Protein AF-A0A6B1GB67-F1 (afdb_monomer)

pLDDT: mean 78.75, std 22.93, range [26.72, 98.25]

Radius of gyration: 23.83 Å; Cα contacts (8 Å, |Δi|>4): 105; chains: 1; bounding box: 52×34×52 Å

Secondary structure (DSSP, 8-state):
-BS-HHHHHHT--SEEEE--S-TT-TT--TT-HHHHHHHHHHHHHHHHH--STTEEEE----SSSSSHHHHHHHS----PPP---------------------SS-----SPP--SS---SSHHHHHHHHHHHHTT--TTTTT---

Structure (mmCIF, N/CA/C/O backbone):
data_AF-A0A6B1GB67-F1
#
_entry.id   AF-A0A6B1GB67-F1
#
loop_
_atom_site.group_PDB
_atom_site.id
_atom_site.type_symbol
_atom_site.label_atom_id
_atom_site.label_alt_id
_atom_site.label_comp_id
_atom_site.label_asym_id
_atom_site.label_entity_id
_atom_site.label_seq_id
_atom_site.pdbx_PDB_ins_code
_atom_site.Cartn_x
_atom_site.Cartn_y
_atom_site.Cartn_z
_atom_site.occupancy
_atom_site.B_iso_or_equiv
_atom_site.auth_seq_id
_atom_site.auth_comp_id
_atom_site.auth_asym_id
_atom_site.auth_atom_id
_atom_site.pdbx_PDB_model_num
ATOM 1 N N . MET A 1 1 ? -3.414 0.126 -1.125 1.00 93.00 1 MET A N 1
ATOM 2 C CA . MET A 1 1 ? -2.376 -0.513 -1.964 1.00 93.00 1 MET A CA 1
ATOM 3 C C . MET A 1 1 ? -1.376 -1.175 -1.031 1.00 93.00 1 MET A C 1
ATOM 5 O O . MET A 1 1 ? -1.174 -0.633 0.047 1.00 93.00 1 MET A O 1
ATOM 9 N N . SER A 1 2 ? -0.828 -2.339 -1.374 1.00 95.44 2 SER A N 1
ATOM 10 C CA . SER A 1 2 ? 0.056 -3.098 -0.480 1.00 95.44 2 SER A CA 1
ATOM 11 C C . SER A 1 2 ? 1.129 -3.880 -1.237 1.00 95.44 2 SER A C 1
ATOM 13 O O . SER A 1 2 ? 0.890 -4.318 -2.361 1.00 95.44 2 SER A O 1
ATOM 15 N N . SER A 1 3 ? 2.267 -4.097 -0.577 1.00 95.69 3 SER A N 1
ATOM 16 C CA . SER A 1 3 ? 3.364 -4.976 -1.009 1.00 95.69 3 SER A CA 1
ATOM 17 C C . SER A 1 3 ? 3.368 -6.338 -0.298 1.00 95.69 3 SER A C 1
ATOM 19 O O . SER A 1 3 ? 4.167 -7.207 -0.628 1.00 95.69 3 SER A O 1
ATOM 21 N N . ALA A 1 4 ? 2.462 -6.560 0.661 1.00 95.00 4 ALA A N 1
ATOM 22 C CA . ALA A 1 4 ? 2.342 -7.812 1.414 1.00 95.00 4 ALA A CA 1
ATOM 23 C C . ALA A 1 4 ? 1.061 -8.555 1.011 1.00 95.00 4 ALA A C 1
ATOM 25 O O . ALA A 1 4 ? 0.001 -8.368 1.615 1.00 95.00 4 ALA A O 1
ATOM 26 N N . ARG A 1 5 ? 1.119 -9.343 -0.068 1.00 95.25 5 ARG A N 1
ATOM 27 C CA . ARG A 1 5 ? -0.073 -9.911 -0.723 1.00 95.25 5 ARG A CA 1
ATOM 28 C C . ARG A 1 5 ? -0.918 -10.787 0.199 1.00 95.25 5 ARG A C 1
ATOM 30 O O . ARG A 1 5 ? -2.131 -10.612 0.272 1.00 95.25 5 ARG A O 1
ATOM 37 N N . ASP A 1 6 ? -0.287 -11.765 0.824 1.00 95.75 6 ASP A N 1
ATOM 38 C CA . ASP A 1 6 ? -0.899 -12.773 1.685 1.00 95.75 6 ASP A CA 1
ATOM 39 C C . ASP A 1 6 ? -1.465 -12.154 2.965 1.00 95.75 6 ASP A C 1
ATOM 41 O O . ASP A 1 6 ? -2.644 -12.351 3.252 1.00 95.75 6 ASP A O 1
ATOM 45 N N . ILE A 1 7 ? -0.687 -11.307 3.644 1.00 96.25 7 ILE A N 1
ATOM 46 C CA . ILE A 1 7 ? -1.124 -10.548 4.825 1.00 96.25 7 ILE A CA 1
ATOM 47 C C . ILE A 1 7 ? -2.336 -9.677 4.477 1.00 96.25 7 ILE A C 1
ATOM 49 O O . ILE A 1 7 ? -3.350 -9.688 5.172 1.00 96.25 7 ILE A O 1
ATOM 53 N N . THR A 1 8 ? -2.272 -8.960 3.352 1.00 96.81 8 THR A N 1
ATOM 54 C CA . THR A 1 8 ? -3.371 -8.081 2.923 1.00 96.81 8 THR A CA 1
ATOM 55 C C . THR A 1 8 ? -4.616 -8.878 2.562 1.00 96.81 8 THR A C 1
ATOM 57 O O . THR A 1 8 ? -5.718 -8.432 2.850 1.00 96.81 8 THR A O 1
ATOM 60 N N . ARG A 1 9 ? -4.475 -10.061 1.952 1.00 96.25 9 ARG A N 1
ATOM 61 C CA . ARG A 1 9 ? -5.620 -10.945 1.689 1.00 96.25 9 ARG A CA 1
ATOM 62 C C . ARG A 1 9 ? -6.226 -11.493 2.976 1.00 96.25 9 ARG A C 1
ATOM 64 O O . ARG A 1 9 ? -7.447 -11.548 3.066 1.00 96.25 9 ARG A O 1
ATOM 71 N N . ALA A 1 10 ? -5.398 -11.864 3.950 1.00 97.56 10 ALA A N 1
ATOM 72 C CA . ALA A 1 10 ? -5.853 -12.374 5.240 1.00 97.56 10 ALA A CA 1
ATOM 73 C C . ALA A 1 10 ? -6.653 -11.326 6.030 1.00 97.56 10 ALA A C 1
ATOM 75 O O . ALA A 1 10 ? -7.648 -11.669 6.657 1.00 97.56 10 ALA A O 1
ATOM 76 N N . ALA A 1 11 ? -6.281 -10.046 5.928 1.00 97.19 11 ALA A N 1
ATOM 77 C CA . ALA A 1 11 ? -7.037 -8.936 6.515 1.00 97.19 11 ALA A CA 1
ATOM 78 C C . ALA A 1 11 ? -8.398 -8.668 5.832 1.00 97.19 11 ALA A C 1
ATOM 80 O O . ALA A 1 11 ? -9.174 -7.854 6.323 1.00 97.19 11 ALA A O 1
ATOM 81 N N . TRP A 1 12 ? -8.676 -9.322 4.696 1.00 96.12 12 TRP A N 1
ATOM 82 C CA . TRP A 1 12 ? -9.932 -9.252 3.940 1.00 96.12 12 TRP A CA 1
ATOM 83 C C . TRP A 1 12 ? -10.474 -7.822 3.698 1.00 96.12 12 TRP A C 1
ATOM 85 O O . TRP A 1 12 ? -11.633 -7.525 3.992 1.00 96.12 12 TRP A O 1
ATOM 95 N N . PRO A 1 13 ? -9.664 -6.894 3.151 1.00 96.50 13 PRO A N 1
ATOM 96 C CA . PRO A 1 13 ? -10.121 -5.540 2.876 1.00 96.50 13 PRO A CA 1
ATOM 97 C C . PRO A 1 13 ? -11.197 -5.541 1.778 1.00 96.50 13 PRO A C 1
ATOM 99 O O . PRO A 1 13 ? -11.139 -6.370 0.864 1.00 96.50 13 PRO A O 1
ATOM 102 N N . PRO A 1 14 ? -12.123 -4.561 1.771 1.00 96.31 14 PRO A N 1
ATOM 103 C CA . PRO A 1 14 ? -13.174 -4.485 0.759 1.00 96.31 14 PRO A CA 1
ATOM 104 C C . PRO A 1 14 ? -12.627 -4.521 -0.669 1.00 96.31 14 PRO A C 1
ATOM 106 O O . PRO A 1 14 ? -13.158 -5.230 -1.515 1.00 96.31 14 PRO A O 1
ATOM 109 N N . ARG A 1 15 ? -11.555 -3.775 -0.948 1.00 97.56 15 ARG A N 1
ATOM 110 C CA . ARG A 1 15 ? -10.849 -3.779 -2.236 1.00 97.56 15 ARG A CA 1
ATOM 111 C C . ARG A 1 15 ? -9.382 -3.487 -1.999 1.00 97.56 15 ARG A C 1
ATOM 113 O O . ARG A 1 15 ? -9.040 -2.677 -1.137 1.00 97.56 15 ARG A O 1
ATOM 120 N N . SER A 1 16 ? -8.511 -4.110 -2.779 1.00 97.50 16 SER A N 1
ATOM 121 C CA . SER A 1 16 ? -7.071 -3.901 -2.655 1.00 97.50 16 SER A CA 1
ATOM 122 C C . SER A 1 16 ? -6.358 -3.928 -4.004 1.00 97.50 16 SER A C 1
ATOM 124 O O . SER A 1 16 ? -6.861 -4.433 -5.003 1.00 97.50 16 SER A O 1
ATOM 126 N N . VAL A 1 17 ? -5.164 -3.349 -4.020 1.00 98.12 17 VAL A N 1
ATOM 127 C CA . VAL A 1 17 ? -4.232 -3.402 -5.145 1.00 98.12 17 VAL A CA 1
ATOM 128 C C . VAL A 1 17 ? -2.897 -3.850 -4.581 1.00 98.12 17 VAL A C 1
ATOM 130 O O . VAL A 1 17 ? -2.463 -3.324 -3.550 1.00 98.12 17 VAL A O 1
ATOM 133 N N . TYR A 1 18 ? -2.289 -4.827 -5.238 1.00 98.00 18 TYR A N 1
ATOM 134 C CA . TYR A 1 18 ? -0.997 -5.390 -4.900 1.00 98.00 18 TYR A CA 1
ATOM 135 C C . TYR A 1 18 ? 0.068 -4.950 -5.909 1.00 98.00 18 TYR A C 1
ATOM 137 O O . TYR A 1 18 ? -0.152 -5.014 -7.122 1.00 98.00 18 TYR A O 1
ATOM 145 N N . LEU A 1 19 ? 1.219 -4.543 -5.380 1.00 97.12 19 LEU A N 1
ATOM 146 C CA . LEU A 1 19 ? 2.425 -4.202 -6.125 1.00 97.12 19 LEU A CA 1
ATOM 147 C C . LEU A 1 19 ? 3.588 -5.032 -5.564 1.00 97.12 19 LEU A C 1
ATOM 149 O O . LEU A 1 19 ? 3.857 -4.966 -4.369 1.00 97.12 19 LEU A O 1
ATOM 153 N N . ASP A 1 20 ? 4.275 -5.809 -6.405 1.00 95.44 20 ASP A N 1
ATOM 154 C CA . ASP A 1 20 ? 5.363 -6.712 -5.981 1.00 95.44 20 ASP A CA 1
ATOM 155 C C . ASP A 1 20 ? 6.700 -5.971 -5.809 1.00 95.44 20 ASP A C 1
ATOM 157 O O . ASP A 1 20 ? 7.682 -6.209 -6.514 1.00 95.44 20 ASP A O 1
ATOM 161 N N . TYR A 1 21 ? 6.686 -4.973 -4.930 1.00 95.94 21 TYR A N 1
ATOM 162 C CA . TYR A 1 21 ? 7.822 -4.118 -4.579 1.00 95.94 21 TYR A CA 1
ATOM 163 C C . TYR A 1 21 ? 8.211 -4.370 -3.114 1.00 95.94 21 TYR A C 1
ATOM 165 O O . TYR A 1 21 ? 7.362 -4.823 -2.341 1.00 95.94 21 TYR A O 1
ATOM 173 N N . PRO A 1 22 ? 9.445 -4.042 -2.687 1.00 94.25 22 PRO A N 1
ATOM 174 C CA . PRO A 1 22 ? 9.832 -4.109 -1.281 1.00 94.25 22 PRO A CA 1
ATOM 175 C C . PRO A 1 22 ? 8.860 -3.352 -0.368 1.00 94.25 22 PRO A C 1
ATOM 177 O O . PRO A 1 22 ? 8.261 -2.345 -0.763 1.00 94.25 22 PRO A O 1
ATOM 180 N N . LEU A 1 23 ? 8.734 -3.803 0.883 1.00 91.62 23 LEU A N 1
ATOM 181 C CA . LEU A 1 23 ? 7.981 -3.064 1.897 1.00 91.62 23 LEU A CA 1
ATOM 182 C C . LEU A 1 23 ? 8.522 -1.625 2.014 1.00 91.62 23 LEU A C 1
ATOM 184 O O . LEU A 1 23 ? 9.720 -1.381 1.876 1.00 91.62 23 LEU A O 1
ATOM 188 N N . GLY A 1 24 ? 7.617 -0.660 2.190 1.00 91.44 24 GLY A N 1
ATOM 189 C CA . GLY A 1 24 ? 7.938 0.774 2.188 1.00 91.44 24 GLY A CA 1
ATOM 190 C C . GLY A 1 24 ? 8.005 1.432 0.802 1.00 91.44 24 GLY A C 1
ATOM 191 O O . GLY A 1 24 ? 8.014 2.655 0.722 1.00 91.44 24 GLY A O 1
ATOM 192 N N . HIS A 1 25 ? 7.967 0.659 -0.290 1.00 93.62 25 HIS A N 1
ATOM 193 C CA . HIS A 1 25 ? 8.077 1.173 -1.664 1.00 93.62 25 HIS A CA 1
ATOM 194 C C . HIS A 1 25 ? 6.799 0.969 -2.493 1.00 93.62 25 HIS A C 1
ATOM 196 O O . HIS A 1 25 ? 6.836 0.863 -3.717 1.00 93.62 25 HIS A O 1
ATOM 202 N N . THR A 1 26 ? 5.631 0.934 -1.844 1.00 93.19 26 THR A N 1
ATOM 203 C CA . THR A 1 26 ? 4.341 0.689 -2.516 1.00 93.19 26 THR A CA 1
ATOM 204 C C . THR A 1 26 ? 3.963 1.764 -3.535 1.00 93.19 26 THR A C 1
ATOM 206 O O . THR A 1 26 ? 3.125 1.504 -4.387 1.00 93.19 26 THR A O 1
ATOM 209 N N . SER A 1 27 ? 4.557 2.957 -3.464 1.00 92.25 27 SER A N 1
ATOM 210 C CA . SER A 1 27 ? 4.287 4.073 -4.385 1.00 92.25 27 SER A CA 1
ATOM 211 C C . SER A 1 27 ? 5.291 4.172 -5.540 1.00 92.25 27 SER A C 1
ATOM 213 O O . SER A 1 27 ? 5.239 5.137 -6.295 1.00 92.25 27 SER A O 1
ATOM 215 N N . GLY A 1 28 ? 6.188 3.191 -5.677 1.00 94.31 28 GLY A N 1
ATOM 216 C CA . GLY A 1 28 ? 7.170 3.106 -6.751 1.00 94.31 28 GLY A CA 1
ATOM 217 C C . GLY A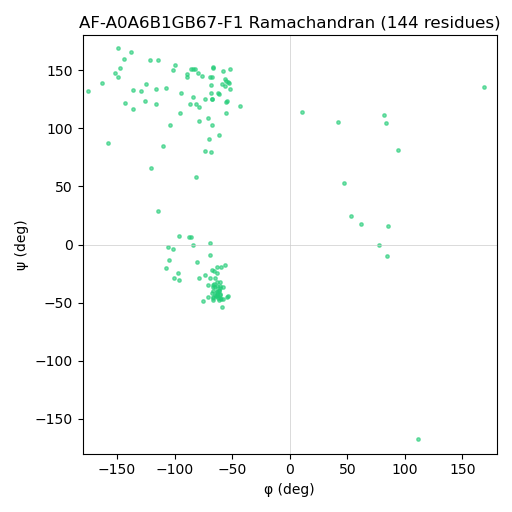 1 28 ? 8.621 3.308 -6.294 1.00 94.31 28 GLY A C 1
ATOM 218 O O . GLY A 1 28 ? 8.933 3.211 -5.105 1.00 94.31 28 GLY A O 1
ATOM 219 N N . ARG A 1 29 ? 9.534 3.506 -7.252 1.00 93.81 29 ARG A N 1
ATOM 220 C CA . ARG A 1 29 ? 10.983 3.569 -7.000 1.00 93.81 29 ARG A CA 1
ATO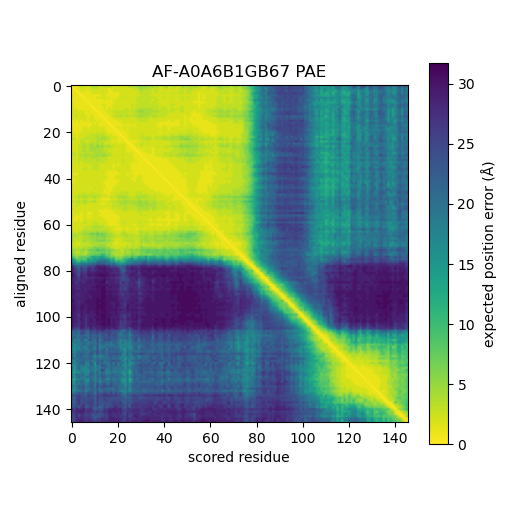M 221 C C . ARG A 1 29 ? 11.426 4.983 -6.603 1.00 93.81 29 ARG A C 1
ATOM 223 O O . ARG A 1 29 ? 10.820 5.970 -7.036 1.00 93.81 29 ARG A O 1
ATOM 230 N N . PRO A 1 30 ? 12.494 5.114 -5.797 1.00 94.06 30 PRO A N 1
ATOM 231 C CA . PRO A 1 30 ? 13.115 6.409 -5.555 1.00 94.06 30 PRO A CA 1
ATOM 232 C C . PRO A 1 30 ? 13.531 7.074 -6.872 1.00 94.06 30 PRO A C 1
ATOM 234 O O . PRO A 1 30 ? 14.005 6.402 -7.782 1.00 94.06 30 PRO A O 1
ATOM 237 N N . HIS A 1 31 ? 13.373 8.396 -6.951 1.00 95.31 31 HIS A N 1
ATOM 238 C CA . HIS A 1 31 ? 13.811 9.223 -8.086 1.00 95.31 31 HIS A CA 1
ATOM 239 C C . HIS A 1 31 ? 13.158 8.914 -9.447 1.00 95.31 31 HIS A C 1
ATOM 241 O O . HIS A 1 31 ? 13.649 9.380 -10.470 1.00 95.31 31 HIS A O 1
ATOM 247 N N . GLU A 1 32 ? 12.019 8.214 -9.464 1.00 97.06 32 GLU A N 1
ATOM 248 C CA . GLU A 1 32 ? 11.236 7.955 -10.682 1.00 97.06 32 GLU A CA 1
ATOM 249 C C . GLU A 1 32 ? 9.802 8.517 -10.568 1.00 97.06 32 GLU A C 1
ATOM 251 O O . GLU A 1 32 ? 8.828 7.760 -10.503 1.00 97.06 32 GLU A O 1
ATOM 256 N N . PRO A 1 33 ? 9.627 9.851 -10.494 1.00 97.00 33 PRO A N 1
ATOM 257 C CA . PRO A 1 33 ? 8.333 10.460 -10.189 1.00 97.00 33 PRO A CA 1
ATOM 258 C C . PRO A 1 33 ? 7.254 10.172 -11.241 1.00 97.00 33 PRO A C 1
ATOM 260 O O . PRO A 1 33 ? 6.084 10.049 -10.878 1.00 97.00 33 PRO A O 1
ATOM 263 N N . GLU A 1 34 ? 7.609 10.028 -12.518 1.00 98.00 34 GLU A N 1
ATOM 264 C CA . GLU A 1 34 ? 6.667 9.678 -13.586 1.00 98.00 34 GLU A CA 1
ATOM 265 C C . GLU A 1 34 ? 6.119 8.259 -13.399 1.00 98.00 34 GLU A C 1
ATOM 267 O O . GLU A 1 34 ? 4.906 8.052 -13.469 1.00 98.00 34 GLU A O 1
ATOM 272 N N . LEU A 1 35 ? 6.991 7.291 -13.089 1.00 96.94 35 LEU A N 1
ATOM 273 C CA . LEU A 1 35 ? 6.578 5.917 -12.797 1.00 96.94 35 LEU A CA 1
ATOM 274 C C . LEU A 1 35 ? 5.692 5.870 -11.548 1.00 96.94 35 LEU A C 1
ATOM 276 O O . LEU A 1 35 ? 4.645 5.224 -11.552 1.00 96.94 35 LEU A O 1
ATOM 280 N N . ASN A 1 36 ? 6.085 6.585 -10.496 1.00 97.44 36 ASN A N 1
ATOM 281 C CA . ASN A 1 36 ? 5.350 6.630 -9.232 1.00 97.44 36 ASN A CA 1
ATOM 282 C C . ASN A 1 36 ? 3.935 7.191 -9.432 1.00 97.44 36 ASN A C 1
ATOM 284 O O . ASN A 1 36 ? 2.952 6.645 -8.924 1.00 97.44 36 ASN A O 1
ATOM 288 N N . GLN A 1 37 ? 3.811 8.252 -10.235 1.00 98.12 37 GLN A N 1
ATOM 289 C CA . GLN A 1 37 ? 2.514 8.800 -10.623 1.00 98.12 37 GLN A CA 1
ATOM 290 C C . GLN A 1 37 ? 1.688 7.797 -11.428 1.00 98.12 37 GLN A C 1
ATOM 292 O O . GLN A 1 37 ? 0.488 7.671 -11.179 1.00 98.12 37 GLN A O 1
ATOM 297 N N . GLN A 1 38 ? 2.300 7.073 -12.367 1.00 98.25 38 GLN A N 1
ATOM 298 C CA . GLN A 1 38 ? 1.585 6.079 -13.163 1.00 98.25 38 GLN A CA 1
ATOM 299 C C . GLN A 1 38 ? 1.069 4.916 -12.299 1.00 98.25 38 GLN A C 1
ATOM 301 O O . GLN A 1 38 ? -0.099 4.548 -12.417 1.00 98.25 38 GLN A O 1
ATOM 306 N N . ILE A 1 39 ? 1.879 4.406 -11.365 1.00 98.12 39 ILE A N 1
ATOM 307 C CA . ILE A 1 39 ? 1.474 3.374 -10.393 1.00 98.12 39 ILE A CA 1
ATOM 308 C C . ILE A 1 39 ? 0.231 3.817 -9.610 1.00 98.12 39 ILE A C 1
ATOM 310 O O . ILE A 1 39 ? -0.721 3.046 -9.446 1.00 98.12 39 ILE A O 1
ATOM 314 N N . LEU A 1 40 ? 0.213 5.068 -9.139 1.00 97.56 40 LEU A N 1
ATOM 315 C CA . LEU A 1 40 ? -0.932 5.613 -8.411 1.00 97.56 40 LEU A CA 1
ATOM 316 C C . LEU A 1 40 ? -2.165 5.769 -9.307 1.00 97.56 40 LEU A C 1
ATOM 318 O O . LEU A 1 40 ? -3.263 5.413 -8.879 1.00 97.56 40 LEU A O 1
ATOM 322 N N . ARG A 1 41 ? -2.007 6.242 -10.549 1.00 97.94 41 ARG A N 1
ATOM 323 C CA . ARG A 1 41 ? -3.119 6.342 -11.511 1.00 97.94 41 ARG A CA 1
ATOM 324 C C . ARG A 1 41 ? -3.742 4.977 -11.790 1.00 97.94 41 ARG A C 1
ATOM 326 O O . ARG A 1 41 ? -4.958 4.844 -11.681 1.00 97.94 41 ARG A O 1
ATOM 333 N N . ASP A 1 42 ? -2.928 3.959 -12.050 1.00 98.12 42 ASP A N 1
ATOM 334 C CA . ASP A 1 42 ? -3.410 2.597 -12.301 1.00 98.12 42 ASP A CA 1
ATOM 335 C C . ASP A 1 42 ? -4.083 1.988 -11.066 1.00 98.12 42 ASP A C 1
ATOM 337 O O . ASP A 1 42 ? -5.086 1.285 -11.176 1.00 98.12 42 ASP A O 1
ATOM 341 N N . THR A 1 43 ? -3.568 2.292 -9.872 1.00 97.44 43 THR A N 1
ATOM 342 C CA . THR A 1 43 ? -4.182 1.882 -8.602 1.00 97.44 43 THR A CA 1
ATOM 343 C C . THR A 1 43 ? -5.579 2.473 -8.439 1.00 97.44 43 THR A C 1
ATOM 345 O O . THR A 1 43 ? -6.520 1.755 -8.093 1.00 97.44 43 THR A O 1
ATOM 348 N N . LEU A 1 44 ? -5.728 3.777 -8.683 1.00 97.12 44 LEU A N 1
ATOM 349 C CA . LEU A 1 44 ? -7.018 4.458 -8.595 1.00 97.12 44 LEU A CA 1
ATOM 350 C C . LEU A 1 44 ? -7.992 3.920 -9.650 1.00 97.12 44 LEU A C 1
ATOM 352 O O . LEU A 1 44 ? -9.119 3.564 -9.307 1.00 97.12 44 LEU A O 1
ATOM 356 N N . ALA A 1 45 ? -7.530 3.739 -10.889 1.00 97.56 45 ALA A N 1
ATOM 357 C CA . ALA A 1 45 ? -8.317 3.130 -11.958 1.00 97.56 45 ALA A CA 1
ATOM 358 C C . ALA A 1 45 ? -8.750 1.691 -11.617 1.00 97.56 45 ALA A C 1
ATOM 360 O O . ALA A 1 45 ? -9.881 1.289 -11.899 1.00 97.56 45 ALA A O 1
ATOM 361 N N . ALA A 1 46 ? -7.902 0.900 -10.953 1.00 97.00 46 ALA A N 1
ATOM 362 C CA . ALA A 1 46 ? -8.288 -0.425 -10.477 1.00 97.00 46 ALA A CA 1
ATOM 363 C C . ALA A 1 46 ? -9.448 -0.344 -9.472 1.00 97.00 46 ALA A C 1
ATOM 365 O O . ALA A 1 46 ? -10.388 -1.135 -9.558 1.00 97.00 46 ALA A O 1
ATOM 366 N N . PHE A 1 47 ? -9.457 0.638 -8.565 1.00 96.31 47 PHE A N 1
ATOM 367 C CA . PHE A 1 47 ? -10.571 0.820 -7.629 1.00 96.31 47 PHE A CA 1
ATOM 368 C C . PHE A 1 47 ? -11.884 1.248 -8.290 1.00 96.31 47 PHE A C 1
ATOM 370 O O . PHE A 1 47 ? -12.943 0.987 -7.725 1.00 96.31 47 PHE A O 1
ATOM 377 N N . GLU A 1 48 ? -11.874 1.831 -9.483 1.00 96.56 48 GLU A N 1
ATOM 378 C CA . GLU A 1 48 ? -13.112 2.100 -10.232 1.00 96.56 48 GLU A CA 1
ATOM 379 C C . GLU A 1 48 ? -13.729 0.818 -10.826 1.00 96.56 48 GLU A C 1
ATOM 381 O O . GLU A 1 48 ? -14.951 0.716 -11.007 1.00 96.56 48 GLU A O 1
ATOM 386 N N . ASN A 1 49 ? -12.891 -0.192 -11.074 1.00 95.56 49 ASN A N 1
ATOM 387 C CA . ASN A 1 49 ? -13.256 -1.440 -11.746 1.00 95.56 49 ASN A CA 1
ATOM 388 C C . ASN A 1 49 ? -13.483 -2.618 -10.787 1.00 95.56 49 ASN A C 1
ATOM 390 O O . ASN A 1 49 ? -14.288 -3.505 -11.067 1.00 95.56 49 ASN A O 1
ATOM 394 N N . LEU A 1 50 ? -12.818 -2.634 -9.632 1.00 97.25 50 LEU A N 1
ATOM 395 C CA . LEU A 1 50 ? -13.026 -3.639 -8.593 1.00 97.25 50 LEU A CA 1
ATOM 396 C C . LEU A 1 50 ? -14.393 -3.421 -7.918 1.00 97.25 50 LEU A C 1
ATOM 398 O O . LEU A 1 50 ? -14.592 -2.450 -7.182 1.00 97.25 50 LEU A O 1
ATOM 402 N N . ARG A 1 51 ? -15.346 -4.327 -8.182 1.00 96.25 51 ARG A N 1
ATOM 403 C CA . ARG A 1 51 ? -16.734 -4.257 -7.674 1.00 96.25 51 ARG A CA 1
ATOM 404 C C . ARG A 1 51 ? -17.066 -5.275 -6.587 1.00 96.25 51 ARG A C 1
ATOM 406 O O . ARG A 1 51 ? -18.019 -5.071 -5.846 1.00 96.25 51 ARG A O 1
ATOM 413 N N . VAL A 1 52 ? -16.296 -6.354 -6.486 1.00 96.44 52 VAL A N 1
ATOM 414 C CA . VAL A 1 52 ? -16.561 -7.443 -5.537 1.00 96.44 52 VAL A CA 1
ATOM 415 C C . VAL A 1 52 ? -15.755 -7.216 -4.251 1.00 96.44 52 VAL A C 1
ATOM 417 O O . VAL A 1 52 ? -14.547 -6.977 -4.351 1.00 96.44 52 VAL A O 1
ATOM 420 N N . PRO A 1 53 ? -16.366 -7.288 -3.055 1.00 96.44 53 PRO A N 1
ATOM 421 C CA . PRO A 1 53 ? -15.633 -7.267 -1.792 1.00 96.44 53 PRO A CA 1
ATOM 422 C C . PRO A 1 53 ? -14.533 -8.340 -1.731 1.00 96.44 53 PRO A C 1
ATOM 424 O O . PRO A 1 53 ? -14.722 -9.454 -2.213 1.00 96.44 53 PRO A O 1
ATOM 427 N N . GLY A 1 54 ? -13.371 -8.010 -1.172 1.00 96.00 54 GLY A N 1
ATOM 428 C CA . GLY A 1 54 ? -12.208 -8.902 -1.113 1.00 96.00 54 GLY A CA 1
ATOM 429 C C . GLY A 1 54 ? -11.423 -9.009 -2.425 1.00 96.00 54 GLY A C 1
ATOM 430 O O . GLY A 1 54 ? -10.418 -9.720 -2.489 1.00 96.00 54 GLY A O 1
ATOM 431 N N . SER A 1 55 ? -11.841 -8.310 -3.485 1.00 97.12 55 SER A N 1
ATOM 432 C CA . SER A 1 55 ? -11.111 -8.323 -4.753 1.00 97.12 55 SER A CA 1
ATOM 433 C C . SER A 1 55 ? -9.764 -7.596 -4.654 1.00 97.12 55 SER A C 1
ATOM 435 O O . SER A 1 55 ? -9.598 -6.601 -3.938 1.00 97.12 55 SER A O 1
ATOM 437 N N . MET A 1 56 ? -8.777 -8.127 -5.378 1.00 98.00 56 MET A N 1
ATOM 438 C CA . MET A 1 56 ? -7.401 -7.640 -5.373 1.00 98.00 56 MET A CA 1
ATOM 439 C C . MET A 1 56 ? -6.860 -7.581 -6.801 1.00 98.00 56 MET A C 1
ATOM 441 O O . MET A 1 56 ? -6.717 -8.623 -7.442 1.00 98.00 56 MET A O 1
ATOM 445 N N . ALA A 1 57 ? -6.530 -6.383 -7.283 1.00 97.69 57 ALA A N 1
ATOM 446 C CA . ALA A 1 57 ? -5.806 -6.217 -8.543 1.00 97.69 57 ALA A CA 1
ATOM 447 C C . ALA A 1 57 ? -4.294 -6.354 -8.321 1.00 97.69 57 ALA A C 1
ATOM 449 O O . ALA A 1 57 ? -3.786 -6.035 -7.248 1.00 97.69 57 ALA A O 1
ATOM 450 N N . HIS A 1 58 ? -3.580 -6.817 -9.340 1.00 97.62 58 HIS A N 1
ATOM 451 C CA . HIS A 1 58 ? -2.126 -6.943 -9.348 1.00 97.62 58 HIS A CA 1
ATOM 452 C C . HIS A 1 58 ? -1.569 -6.008 -10.418 1.00 97.62 58 HIS A C 1
ATOM 454 O O . HIS A 1 58 ? -1.934 -6.148 -11.585 1.00 97.62 58 HIS A O 1
ATOM 460 N N . LEU A 1 59 ? -0.712 -5.063 -10.036 1.00 97.62 59 LEU A N 1
ATOM 461 C CA . LEU A 1 59 ? -0.090 -4.168 -11.009 1.00 97.62 59 LEU A CA 1
ATOM 462 C C . LEU A 1 59 ? 1.091 -4.853 -11.722 1.00 97.62 59 LEU A C 1
ATOM 464 O O . LEU A 1 59 ? 1.778 -5.667 -11.104 1.00 97.62 59 LEU A O 1
ATOM 468 N N . PRO A 1 60 ? 1.358 -4.525 -13.001 1.00 96.56 60 PRO A N 1
ATOM 469 C CA . PRO A 1 60 ? 2.354 -5.220 -13.821 1.00 96.56 60 PRO A CA 1
ATOM 470 C C . PRO A 1 60 ? 3.793 -4.691 -13.667 1.00 96.56 60 PRO A C 1
ATOM 472 O O . PRO A 1 60 ? 4.678 -5.098 -14.420 1.00 96.56 60 PRO A O 1
ATOM 475 N N . TYR A 1 61 ? 4.042 -3.773 -12.733 1.00 96.69 61 TYR A N 1
ATOM 476 C CA . TYR A 1 61 ? 5.354 -3.154 -12.546 1.00 96.69 61 TYR A CA 1
ATOM 477 C C . TYR A 1 61 ? 6.338 -4.090 -11.845 1.00 96.69 61 TYR A C 1
ATOM 479 O O . TYR A 1 61 ? 5.967 -4.841 -10.942 1.00 96.69 61 TYR A O 1
ATOM 487 N N . ARG A 1 62 ? 7.615 -4.006 -12.232 1.00 95.06 62 ARG A N 1
ATOM 488 C CA . ARG A 1 62 ? 8.711 -4.792 -11.653 1.00 95.06 62 ARG A CA 1
ATOM 489 C C . ARG A 1 62 ? 9.723 -3.884 -10.970 1.00 95.06 62 ARG A C 1
ATOM 491 O O . ARG A 1 62 ? 10.162 -2.900 -11.558 1.00 95.06 62 ARG A O 1
ATOM 498 N N . TRP A 1 63 ? 10.125 -4.258 -9.754 1.00 94.31 63 TRP A N 1
ATOM 499 C CA . TRP A 1 63 ? 11.157 -3.543 -8.999 1.00 94.31 63 TRP A CA 1
ATOM 500 C C . TRP A 1 63 ? 12.499 -3.530 -9.744 1.00 94.31 63 TRP A C 1
ATOM 502 O O . TRP A 1 63 ? 13.133 -2.485 -9.904 1.00 94.31 63 TRP A O 1
ATOM 512 N N . SER A 1 64 ? 12.892 -4.693 -10.261 1.00 92.75 64 SER A N 1
ATOM 513 C CA . SER A 1 64 ? 14.089 -4.905 -11.071 1.00 92.75 64 SER A CA 1
ATOM 514 C C . SER A 1 64 ? 13.872 -6.034 -12.075 1.00 92.75 64 SER A C 1
ATOM 516 O O . SER A 1 64 ? 12.906 -6.790 -11.969 1.00 92.75 64 SER A O 1
ATOM 518 N N . ASP A 1 65 ? 14.799 -6.182 -13.022 1.00 92.75 65 ASP A N 1
ATOM 519 C CA . ASP A 1 65 ? 14.745 -7.232 -14.051 1.00 92.75 65 ASP A CA 1
ATOM 520 C C . ASP A 1 65 ? 14.820 -8.652 -13.473 1.00 92.75 65 ASP A C 1
ATOM 522 O O . ASP A 1 65 ? 14.343 -9.609 -14.080 1.00 92.75 65 ASP A O 1
ATOM 526 N N . SER A 1 66 ? 15.405 -8.791 -12.281 1.00 93.19 66 SER A N 1
ATOM 527 C CA . SER A 1 66 ? 15.488 -10.052 -11.545 1.00 93.19 66 SER A CA 1
ATOM 528 C C . SER A 1 66 ? 14.835 -9.949 -10.171 1.00 93.19 66 SER A C 1
ATOM 530 O O . SER A 1 66 ? 14.736 -8.862 -9.603 1.00 93.19 66 SER A O 1
ATOM 532 N N . ASP A 1 67 ? 14.471 -11.097 -9.603 1.00 92.69 67 ASP A N 1
ATOM 533 C CA . ASP A 1 67 ? 13.892 -11.209 -8.260 1.00 92.69 67 ASP A CA 1
ATOM 534 C C . ASP A 1 67 ? 14.950 -11.341 -7.150 1.00 92.69 67 ASP A C 1
ATOM 536 O O . ASP A 1 67 ? 14.602 -11.496 -5.987 1.00 92.69 67 ASP A O 1
ATOM 540 N N . ARG A 1 68 ? 16.246 -11.204 -7.461 1.00 91.25 68 ARG A N 1
ATOM 541 C CA . ARG A 1 68 ? 17.358 -11.361 -6.497 1.00 91.25 68 ARG A CA 1
ATOM 542 C C . ARG A 1 68 ? 17.307 -10.379 -5.318 1.00 91.25 68 ARG A C 1
ATOM 544 O O . ARG A 1 68 ? 17.935 -10.592 -4.286 1.00 91.25 68 ARG A O 1
ATOM 551 N N . TRP A 1 69 ? 16.571 -9.277 -5.449 1.00 89.88 69 TRP A N 1
ATOM 552 C CA . TRP A 1 69 ? 16.322 -8.360 -4.334 1.00 89.88 69 TRP A CA 1
ATOM 553 C C . TRP A 1 69 ? 15.489 -9.012 -3.218 1.00 89.88 69 TRP A C 1
ATOM 555 O O . TRP A 1 69 ? 15.674 -8.660 -2.053 1.00 89.88 69 TRP A O 1
ATOM 565 N N . LYS A 1 70 ? 14.622 -9.980 -3.559 1.00 92.19 70 LYS A N 1
ATOM 566 C CA . LYS A 1 70 ? 13.761 -10.722 -2.627 1.00 92.19 70 LYS A CA 1
ATOM 567 C C . LYS A 1 70 ? 14.588 -11.493 -1.601 1.00 92.19 70 LYS A C 1
ATOM 569 O O . LYS A 1 70 ? 14.233 -11.502 -0.426 1.00 92.19 70 LYS A O 1
ATOM 574 N N . ASP A 1 71 ? 15.741 -12.020 -2.011 1.00 89.00 71 ASP A N 1
ATOM 575 C CA . ASP A 1 71 ? 16.663 -12.745 -1.130 1.00 89.00 71 ASP A CA 1
ATOM 576 C C . ASP A 1 71 ? 17.126 -11.883 0.048 1.00 89.00 71 ASP A C 1
ATOM 578 O O . ASP A 1 71 ? 17.257 -12.374 1.159 1.00 89.00 71 ASP A O 1
ATOM 582 N N . ARG A 1 72 ? 17.341 -10.580 -0.165 1.00 83.69 72 ARG A N 1
ATOM 583 C CA . ARG A 1 72 ? 17.800 -9.669 0.895 1.00 83.69 72 ARG A CA 1
ATOM 584 C C . ARG A 1 72 ? 16.691 -9.228 1.843 1.00 83.69 72 ARG A C 1
ATOM 586 O O . ARG A 1 72 ? 16.989 -8.895 2.982 1.00 83.69 72 ARG A O 1
ATOM 593 N N . VAL A 1 73 ? 15.446 -9.173 1.373 1.00 83.69 73 VAL A N 1
ATOM 594 C CA . VAL A 1 73 ? 14.319 -8.647 2.165 1.00 83.69 73 VAL A CA 1
ATOM 595 C C . VAL A 1 73 ? 13.511 -9.737 2.865 1.00 83.69 73 VAL A C 1
ATOM 597 O O . VAL A 1 73 ? 12.862 -9.449 3.864 1.00 83.69 73 VAL A O 1
ATOM 600 N N . PHE A 1 74 ? 13.532 -10.970 2.348 1.00 82.31 74 PHE A N 1
ATOM 601 C CA . PHE A 1 74 ? 12.830 -12.110 2.943 1.00 82.31 74 PHE A CA 1
ATOM 602 C C . PHE A 1 74 ? 13.761 -13.078 3.670 1.00 82.31 74 PHE A C 1
ATOM 604 O O . PHE A 1 74 ? 13.264 -13.935 4.403 1.00 82.31 74 PHE A O 1
ATOM 611 N N . ALA A 1 75 ? 15.084 -12.977 3.489 1.00 78.88 75 ALA A N 1
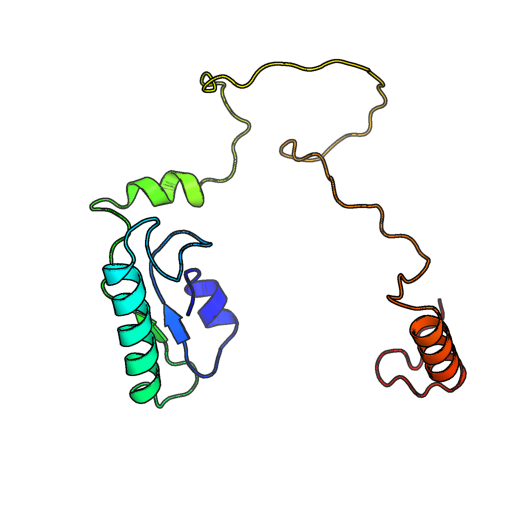ATOM 612 C CA . ALA A 1 75 ? 15.994 -13.776 4.294 1.00 78.88 75 ALA A CA 1
ATOM 613 C C . ALA A 1 75 ? 15.842 -13.390 5.774 1.00 78.88 75 ALA A C 1
ATOM 615 O O . ALA A 1 75 ? 15.898 -12.202 6.108 1.00 78.88 75 ALA A O 1
ATOM 616 N N . PRO A 1 76 ? 15.682 -14.373 6.676 1.00 71.19 76 PRO A N 1
ATOM 617 C CA . PRO A 1 76 ? 15.824 -14.108 8.096 1.00 71.19 76 PRO A CA 1
ATOM 618 C C . PRO A 1 76 ? 17.229 -13.554 8.334 1.00 71.19 76 PRO A C 1
ATOM 620 O O . PRO A 1 76 ? 18.191 -14.047 7.744 1.00 71.19 76 PRO A O 1
ATOM 623 N N . SER A 1 77 ? 17.358 -12.535 9.185 1.00 65.44 77 SER A N 1
ATOM 624 C CA . SER A 1 77 ? 18.665 -11.997 9.556 1.00 65.44 77 SER A CA 1
ATOM 625 C C . SER A 1 77 ? 19.477 -13.094 10.252 1.00 65.44 77 SER A C 1
ATOM 627 O O . SER A 1 77 ? 19.340 -13.329 11.454 1.00 65.44 77 SER A O 1
ATOM 629 N N . THR A 1 78 ? 20.309 -13.811 9.504 1.00 58.78 78 THR A N 1
ATOM 630 C CA . THR A 1 78 ? 21.385 -14.610 10.082 1.00 58.78 78 THR A CA 1
ATOM 631 C C . THR A 1 78 ? 22.388 -13.619 10.652 1.00 58.78 78 THR A C 1
ATOM 633 O O . THR A 1 78 ? 22.727 -12.660 9.960 1.00 58.78 78 THR A O 1
ATOM 636 N N . LYS A 1 79 ? 22.822 -13.802 11.908 1.00 45.03 79 LYS A N 1
ATOM 637 C CA . LYS A 1 79 ? 23.857 -12.958 12.530 1.00 45.03 79 LYS A CA 1
ATOM 638 C C . LYS A 1 79 ? 24.977 -12.721 11.513 1.00 45.03 79 LYS A C 1
ATOM 640 O O . LYS A 1 79 ? 25.517 -13.686 10.982 1.00 45.03 79 LYS A O 1
ATOM 645 N N . ALA A 1 80 ? 25.200 -11.453 11.184 1.00 47.44 80 ALA A N 1
ATOM 646 C CA . ALA A 1 80 ? 26.007 -11.024 10.055 1.00 47.44 80 ALA A CA 1
ATOM 647 C C . ALA A 1 80 ? 27.411 -11.641 10.106 1.00 47.44 80 ALA A C 1
ATOM 649 O O . ALA A 1 80 ? 28.129 -11.449 11.084 1.00 47.44 80 ALA A O 1
ATOM 650 N N . GLU A 1 81 ? 27.809 -12.353 9.051 1.00 41.31 81 GLU A N 1
ATOM 651 C CA . GLU A 1 81 ? 29.229 -12.440 8.723 1.00 41.31 81 GLU A CA 1
ATOM 652 C C . GLU A 1 81 ? 29.640 -11.086 8.133 1.00 41.31 81 GLU A C 1
ATOM 654 O O . GLU A 1 81 ? 28.997 -10.560 7.220 1.00 41.31 81 GLU A O 1
ATOM 659 N N . GLU A 1 82 ? 30.666 -10.499 8.742 1.00 43.78 82 GLU A N 1
ATOM 660 C CA . GLU A 1 82 ? 31.195 -9.161 8.498 1.00 43.78 82 GLU A CA 1
ATOM 661 C C . GLU A 1 82 ? 31.566 -8.950 7.020 1.00 43.78 82 GLU A C 1
ATOM 663 O O . GLU A 1 82 ? 32.418 -9.642 6.462 1.00 43.78 82 GLU A O 1
ATOM 668 N N . LEU A 1 83 ? 30.973 -7.935 6.388 1.00 42.47 83 LEU A N 1
ATOM 669 C CA . LEU A 1 83 ? 31.479 -7.342 5.149 1.00 42.47 83 LEU A CA 1
ATOM 670 C C . LEU A 1 83 ? 31.665 -5.835 5.377 1.00 42.47 83 LEU A C 1
ATOM 672 O O . LEU A 1 83 ? 30.813 -5.218 6.018 1.00 42.47 83 LEU A O 1
ATOM 676 N N . PRO A 1 84 ? 32.772 -5.240 4.893 1.00 39.84 84 PRO A N 1
ATOM 677 C CA . PRO A 1 84 ? 33.231 -3.932 5.342 1.00 39.84 84 PRO A CA 1
ATOM 678 C C . PRO A 1 84 ? 32.280 -2.810 4.921 1.00 39.84 84 PRO A C 1
ATOM 680 O O . PRO A 1 84 ? 31.963 -2.626 3.745 1.00 39.84 84 PRO A O 1
ATOM 683 N N . GLU A 1 85 ? 31.857 -2.064 5.931 1.00 44.34 85 GLU A N 1
ATOM 684 C CA . GLU A 1 85 ? 30.953 -0.926 5.878 1.00 44.34 85 GLU A CA 1
ATOM 685 C C . GLU A 1 85 ? 31.607 0.268 5.164 1.00 44.34 85 GLU A C 1
ATOM 687 O O . GLU A 1 85 ? 32.781 0.591 5.374 1.00 44.34 85 GLU A O 1
ATOM 692 N N . CYS A 1 86 ? 30.849 0.950 4.306 1.00 32.53 86 CYS A N 1
ATOM 693 C CA . CYS A 1 86 ? 31.261 2.224 3.729 1.00 32.53 86 CYS A CA 1
ATOM 694 C C . CYS A 1 86 ? 31.238 3.301 4.829 1.00 32.53 86 CYS A C 1
ATOM 696 O O . CYS A 1 86 ? 30.208 3.912 5.075 1.00 32.53 86 CYS A O 1
ATOM 698 N N . ALA A 1 87 ? 32.385 3.462 5.490 1.00 33.97 87 ALA A N 1
ATOM 699 C CA . ALA A 1 87 ? 32.844 4.553 6.355 1.00 33.97 87 ALA A CA 1
ATOM 700 C C . ALA A 1 87 ? 31.824 5.628 6.800 1.00 33.97 87 ALA A C 1
ATOM 702 O O . ALA A 1 87 ? 31.471 6.517 6.024 1.00 33.97 87 ALA A O 1
ATOM 703 N N . VAL A 1 88 ? 31.537 5.666 8.108 1.00 33.19 88 VAL A N 1
ATOM 704 C CA . VAL A 1 88 ? 31.143 6.886 8.841 1.00 33.19 88 VAL A CA 1
ATOM 705 C C . VAL A 1 88 ? 31.914 6.920 10.179 1.00 33.19 88 VAL A C 1
ATOM 707 O O . VAL A 1 88 ? 32.026 5.877 10.821 1.00 33.19 88 VAL A O 1
ATOM 710 N N . PRO A 1 89 ? 32.530 8.054 10.579 1.00 30.23 89 PRO A N 1
ATOM 711 C CA . PRO A 1 89 ? 33.539 8.082 11.636 1.00 30.23 89 PRO A CA 1
ATOM 712 C C . PRO A 1 89 ? 32.974 8.120 13.065 1.00 30.23 89 PRO A C 1
ATOM 714 O O . PRO A 1 89 ? 31.909 8.666 13.340 1.00 30.23 89 PRO A O 1
ATOM 717 N N . THR A 1 90 ? 33.788 7.541 13.943 1.00 30.03 90 THR A N 1
ATOM 718 C CA . THR A 1 90 ? 33.666 7.245 15.375 1.00 30.03 90 THR A CA 1
ATOM 719 C C . THR A 1 90 ? 33.417 8.457 16.283 1.00 30.03 90 THR A C 1
ATOM 721 O O . THR A 1 90 ? 33.963 9.534 16.046 1.00 30.03 90 THR A O 1
ATOM 724 N N . GLY A 1 91 ? 32.699 8.236 17.393 1.00 30.02 91 GLY A N 1
ATOM 725 C CA . GLY A 1 91 ? 32.592 9.173 18.518 1.00 30.02 91 GLY A CA 1
ATOM 726 C C . GLY A 1 91 ? 32.176 8.505 19.838 1.00 30.02 91 GLY A C 1
ATOM 727 O O . GLY A 1 91 ? 30.995 8.421 20.138 1.00 30.02 91 GLY A O 1
ATOM 728 N N . ASP A 1 92 ? 33.180 8.020 20.572 1.00 26.72 92 ASP A N 1
ATOM 729 C CA . ASP A 1 92 ? 33.359 7.922 22.034 1.00 26.72 92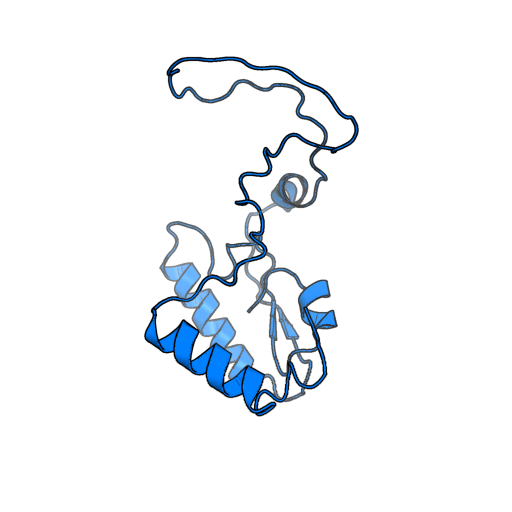 ASP A CA 1
ATOM 730 C C . ASP A 1 92 ? 32.218 7.494 22.993 1.00 26.72 92 ASP A C 1
ATOM 732 O O . ASP A 1 92 ? 31.408 8.289 23.453 1.00 26.72 92 ASP A O 1
ATOM 736 N N . GLY A 1 93 ? 32.332 6.246 23.476 1.00 28.23 93 GLY A N 1
ATOM 737 C CA . GLY A 1 93 ? 32.729 5.965 24.867 1.00 28.23 93 GLY A CA 1
ATOM 738 C C . GLY A 1 93 ? 31.675 6.000 25.984 1.00 28.23 93 GLY A C 1
ATOM 739 O O . GLY A 1 93 ? 31.418 7.050 26.561 1.00 28.23 93 GLY A O 1
ATOM 740 N N . SER A 1 94 ? 31.256 4.824 26.474 1.00 29.06 94 SER A N 1
ATOM 741 C CA . SER A 1 94 ? 31.569 4.335 27.841 1.00 29.06 94 SER A CA 1
ATOM 742 C C . SER A 1 94 ? 30.737 3.107 28.234 1.00 29.06 94 SER A C 1
ATOM 744 O O . SER A 1 94 ? 29.532 3.046 28.034 1.00 29.06 94 SER A O 1
ATOM 746 N N . ALA A 1 95 ? 31.421 2.130 28.827 1.00 29.81 95 ALA A N 1
ATOM 747 C CA . ALA A 1 95 ? 30.918 0.826 29.241 1.00 29.81 95 ALA A CA 1
ATOM 748 C C . ALA A 1 95 ? 29.888 0.865 30.387 1.00 29.81 95 ALA A C 1
ATOM 750 O O . ALA A 1 95 ? 30.030 1.668 31.308 1.00 29.81 95 ALA A O 1
ATOM 751 N N . LYS A 1 96 ? 29.001 -0.142 30.438 1.00 28.45 96 LYS A N 1
ATOM 752 C CA . LYS A 1 96 ? 28.833 -0.996 31.631 1.00 28.45 96 LYS A CA 1
ATOM 753 C C . LYS A 1 96 ? 28.089 -2.299 31.329 1.00 28.45 96 LYS A C 1
ATOM 755 O O . LYS A 1 96 ? 27.127 -2.338 30.579 1.00 28.45 96 LYS A O 1
ATOM 760 N N . ALA A 1 97 ? 28.604 -3.357 31.946 1.00 31.66 97 ALA A N 1
ATOM 761 C CA . ALA A 1 97 ? 28.164 -4.737 31.860 1.00 31.66 97 ALA A CA 1
ATOM 762 C C . ALA A 1 97 ? 27.095 -5.068 32.909 1.00 31.66 97 ALA A C 1
ATOM 764 O O . ALA A 1 97 ? 27.244 -4.655 34.057 1.00 31.66 97 ALA A O 1
ATOM 765 N N . SER A 1 98 ? 26.131 -5.917 32.542 1.00 30.58 98 SER A N 1
ATOM 766 C CA . SER A 1 98 ? 25.583 -6.986 33.396 1.00 30.58 98 SER A CA 1
ATOM 767 C C . SER A 1 98 ? 24.583 -7.832 32.601 1.00 30.58 98 SER A C 1
ATOM 769 O O . SER A 1 98 ? 23.747 -7.298 31.881 1.00 30.58 98 SER A O 1
ATOM 771 N N . ALA A 1 99 ? 24.739 -9.150 32.700 1.00 34.50 99 ALA A N 1
ATOM 772 C CA . ALA A 1 99 ? 24.141 -10.176 31.855 1.00 34.50 99 ALA A CA 1
ATOM 773 C C . ALA A 1 99 ? 22.769 -10.669 32.342 1.00 34.50 99 ALA A C 1
ATOM 775 O O . ALA A 1 99 ? 22.605 -10.827 33.543 1.00 34.50 99 ALA A O 1
ATOM 776 N N . GLU A 1 100 ? 21.888 -11.027 31.398 1.00 36.53 100 GLU A N 1
ATOM 777 C CA . GLU A 1 100 ? 20.883 -12.111 31.452 1.00 36.53 100 GLU A CA 1
ATOM 778 C C . GLU A 1 100 ? 20.640 -12.599 29.991 1.00 36.53 100 GLU A C 1
ATOM 780 O O . GLU A 1 100 ? 20.796 -11.802 29.058 1.00 36.53 100 GLU A O 1
ATOM 785 N N . PRO A 1 101 ? 20.337 -13.890 29.733 1.00 44.41 101 PRO A N 1
ATOM 786 C CA . PRO A 1 101 ? 20.476 -14.487 28.405 1.00 44.41 101 PRO A CA 1
ATOM 787 C C . PRO A 1 101 ? 19.164 -14.582 27.602 1.00 44.41 101 PRO A C 1
ATOM 789 O O . PRO A 1 101 ? 18.084 -14.780 28.143 1.00 44.41 101 PRO A O 1
ATOM 792 N N . SER A 1 102 ? 19.333 -14.611 26.274 1.00 48.84 102 SER A N 1
ATOM 793 C CA . SER A 1 102 ? 18.370 -15.020 25.234 1.00 48.84 102 SER A CA 1
ATOM 794 C C . SER A 1 102 ? 17.520 -13.914 24.587 1.00 48.84 102 SER A C 1
ATOM 796 O O . SER A 1 102 ? 16.330 -13.765 24.847 1.00 48.84 102 SER A O 1
ATOM 798 N N . GLY A 1 103 ? 18.131 -13.225 23.619 1.00 36.31 103 GLY A N 1
ATOM 799 C CA . GLY A 1 103 ? 17.460 -12.461 22.565 1.00 36.31 103 GLY A CA 1
ATOM 800 C C . GLY A 1 103 ? 18.255 -12.605 21.264 1.00 36.31 103 GLY A C 1
ATOM 801 O O . GLY A 1 103 ? 19.461 -12.364 21.232 1.00 36.31 103 GLY A O 1
ATOM 802 N N . ASN A 1 104 ? 17.622 -13.114 20.210 1.00 44.53 104 ASN A N 1
ATOM 803 C CA . ASN A 1 104 ? 18.267 -13.407 18.933 1.00 44.53 104 ASN A CA 1
ATOM 804 C C . ASN A 1 104 ? 18.383 -12.126 18.085 1.00 44.53 104 ASN A C 1
ATOM 806 O O . ASN A 1 104 ? 17.360 -11.549 17.741 1.00 44.53 104 ASN A O 1
ATOM 810 N N . GLY A 1 105 ? 19.609 -11.741 17.712 1.00 46.00 105 GLY A N 1
ATOM 811 C CA . GLY A 1 105 ? 19.897 -10.609 16.820 1.00 46.00 105 GLY A CA 1
ATOM 812 C C . GLY A 1 105 ? 19.880 -9.269 17.554 1.00 46.00 105 GLY A C 1
ATOM 813 O O . GLY A 1 105 ? 18.833 -8.834 18.009 1.00 46.00 105 GLY A O 1
ATOM 814 N N . GLY A 1 106 ? 21.050 -8.640 17.688 1.00 49.81 106 GLY A N 1
ATOM 815 C CA . GLY A 1 106 ? 21.220 -7.366 18.387 1.00 49.81 106 GLY A CA 1
ATOM 816 C C . GLY A 1 106 ? 20.562 -6.208 17.644 1.00 49.81 106 GLY A C 1
ATOM 817 O O . GLY A 1 106 ? 21.238 -5.457 16.954 1.00 49.81 106 GLY A O 1
ATOM 818 N N . TYR A 1 107 ? 19.248 -6.085 17.782 1.00 48.78 107 TYR A N 1
ATOM 819 C CA . TYR A 1 107 ? 18.635 -4.776 17.889 1.00 48.78 107 TYR A CA 1
ATOM 820 C C . TYR A 1 107 ? 18.701 -4.423 19.377 1.00 48.78 107 TYR A C 1
ATOM 822 O O . TYR A 1 107 ? 18.226 -5.192 20.218 1.00 48.78 107 TYR A O 1
ATOM 830 N N . GLU A 1 108 ? 19.363 -3.323 19.723 1.00 68.00 108 GLU A N 1
ATOM 831 C CA . GLU A 1 108 ? 19.115 -2.732 21.033 1.00 68.00 108 GLU A CA 1
ATOM 832 C C . GLU A 1 108 ? 17.636 -2.339 21.038 1.00 68.00 108 GLU A C 1
ATOM 834 O O . GLU A 1 108 ? 17.094 -1.834 20.051 1.00 68.00 108 GLU A O 1
ATOM 839 N N . ASP A 1 109 ? 16.920 -2.747 22.083 1.00 73.69 109 ASP A N 1
ATOM 840 C CA . ASP A 1 109 ? 15.519 -2.385 22.213 1.00 73.69 109 ASP A CA 1
ATOM 841 C C . ASP A 1 109 ? 15.454 -0.910 22.604 1.00 73.69 109 ASP A C 1
ATOM 843 O O . ASP A 1 109 ? 15.294 -0.570 23.771 1.00 73.69 109 ASP A O 1
ATOM 847 N N . ASP A 1 110 ? 15.591 -0.035 21.609 1.00 79.56 110 ASP A N 1
ATOM 848 C CA . ASP A 1 110 ? 15.559 1.423 21.765 1.00 79.56 110 ASP A CA 1
ATOM 849 C C . ASP A 1 110 ? 14.157 1.929 22.143 1.00 79.56 110 ASP A C 1
ATOM 851 O O . ASP A 1 110 ? 13.907 3.134 22.248 1.00 79.56 110 ASP A O 1
ATOM 855 N N . ARG A 1 111 ? 13.188 1.018 22.304 1.00 83.00 111 ARG A N 1
ATOM 856 C CA . ARG A 1 111 ? 11.858 1.368 22.779 1.00 83.00 111 ARG A CA 1
ATOM 857 C C . ARG A 1 111 ? 11.972 1.819 24.225 1.00 83.00 111 ARG A C 1
ATOM 859 O O . ARG A 1 111 ? 12.430 1.083 25.092 1.00 83.00 111 ARG A O 1
ATOM 866 N N . VAL A 1 112 ? 11.464 3.019 24.482 1.00 79.62 112 VAL A N 1
ATOM 867 C CA . VAL A 1 112 ? 11.280 3.530 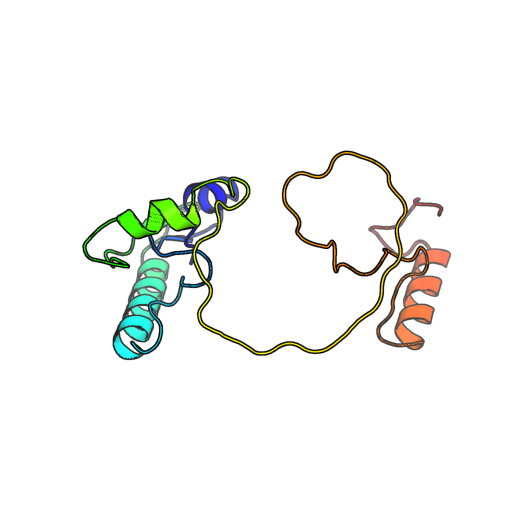25.840 1.00 79.62 112 VAL A CA 1
ATOM 868 C C . VAL A 1 112 ? 10.490 2.508 26.661 1.00 79.62 112 VAL A C 1
ATOM 870 O O . VAL A 1 112 ? 9.530 1.903 26.167 1.00 79.62 112 VAL A O 1
ATOM 873 N N . GLU A 1 113 ? 10.902 2.319 27.915 1.00 82.12 113 GLU A N 1
ATOM 874 C CA . GLU A 1 113 ? 10.183 1.482 28.867 1.00 82.12 113 GLU A CA 1
ATOM 875 C C . GLU A 1 113 ? 8.711 1.910 28.926 1.00 82.12 113 GLU A C 1
ATOM 877 O O . GLU A 1 113 ? 8.379 3.097 28.996 1.00 82.12 113 GLU A O 1
ATOM 882 N N . ARG A 1 114 ? 7.799 0.935 28.888 1.00 80.69 114 ARG A N 1
ATOM 883 C CA . ARG A 1 114 ? 6.384 1.225 29.122 1.00 80.69 114 ARG A CA 1
ATOM 884 C C . ARG A 1 114 ? 6.221 1.636 30.580 1.00 80.69 114 ARG A C 1
ATOM 886 O O . ARG A 1 114 ? 6.207 0.784 31.461 1.00 80.69 114 ARG A O 1
ATOM 893 N N . HIS A 1 115 ? 6.069 2.930 30.826 1.00 79.94 115 HIS A N 1
ATOM 894 C CA . HIS A 1 115 ? 5.726 3.415 32.153 1.00 79.94 115 HIS A CA 1
ATOM 895 C C . HIS A 1 115 ? 4.304 2.978 32.543 1.00 79.94 115 HIS A C 1
ATOM 897 O O . HIS A 1 115 ? 3.416 2.960 31.6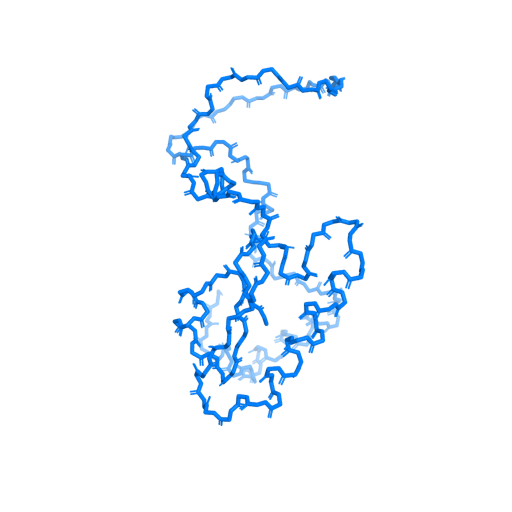87 1.00 79.94 115 HIS A O 1
ATOM 903 N N . PRO A 1 116 ? 4.060 2.668 33.831 1.00 81.31 116 PRO A N 1
ATOM 904 C CA . PRO A 1 116 ? 2.712 2.393 34.329 1.00 81.31 116 PRO A CA 1
ATOM 905 C C . PRO A 1 116 ? 1.820 3.639 34.266 1.00 81.31 116 PRO A C 1
ATOM 907 O O . PRO A 1 116 ? 0.602 3.526 34.210 1.00 81.31 116 PRO A O 1
ATOM 910 N N . THR A 1 117 ? 2.422 4.831 34.254 1.00 81.31 117 THR A N 1
ATOM 911 C CA . THR A 1 117 ? 1.709 6.103 34.153 1.00 81.31 117 THR A CA 1
ATOM 912 C C . THR A 1 117 ? 1.307 6.376 32.701 1.00 81.31 117 THR A C 1
ATOM 914 O O . THR A 1 117 ? 2.200 6.553 31.858 1.00 81.31 117 THR A O 1
ATOM 917 N N . PRO A 1 118 ? -0.001 6.476 32.393 1.00 82.25 118 PRO A N 1
ATOM 918 C CA . PRO A 1 118 ? -0.468 6.846 31.063 1.00 82.25 118 PRO A CA 1
ATOM 919 C C . PRO A 1 118 ? 0.123 8.190 30.627 1.00 82.25 118 PRO A C 1
ATOM 921 O O . PRO A 1 118 ? 0.192 9.137 31.411 1.00 82.25 118 PRO A O 1
ATOM 924 N N . GLN A 1 119 ? 0.561 8.263 29.374 1.00 84.56 119 GLN A N 1
ATOM 925 C CA . GLN A 1 119 ? 1.115 9.481 28.789 1.00 84.56 119 GLN A CA 1
ATOM 926 C C . GLN A 1 119 ? 0.000 10.220 28.044 1.00 84.56 119 GLN A C 1
ATOM 928 O O . GLN A 1 119 ? -0.504 9.720 27.039 1.00 84.56 119 GLN A O 1
ATOM 933 N N . TYR A 1 120 ? -0.385 11.394 28.544 1.00 87.19 120 TYR A N 1
ATOM 934 C CA . TYR A 1 120 ? -1.380 12.272 27.923 1.00 87.19 120 TYR A CA 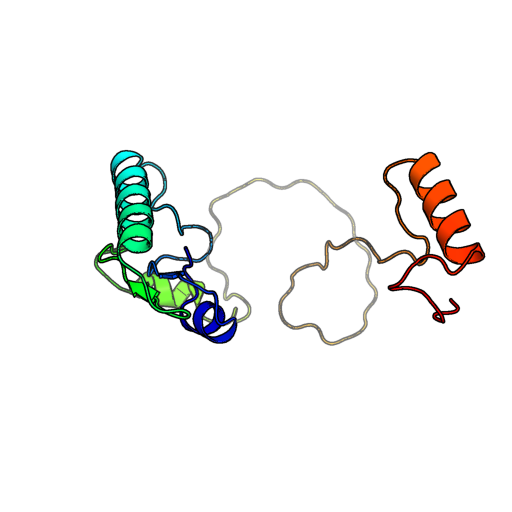1
ATOM 935 C C . TYR A 1 120 ? -0.696 13.427 27.187 1.00 87.19 120 TYR A C 1
ATOM 937 O O . TYR A 1 120 ? 0.390 13.856 27.575 1.00 87.19 120 TYR A O 1
ATOM 945 N N . GLN A 1 121 ? -1.325 13.932 26.121 1.00 89.00 121 GLN A N 1
ATOM 946 C CA . GLN A 1 121 ? -0.790 15.060 25.353 1.00 89.00 121 GLN A CA 1
ATOM 947 C C . GLN A 1 121 ? -0.874 16.378 26.143 1.00 89.00 121 GLN A C 1
ATOM 949 O O . GLN A 1 121 ? 0.019 17.218 26.021 1.00 89.00 121 GLN A O 1
ATOM 954 N N . SER A 1 122 ? -1.920 16.547 26.956 1.00 93.75 122 SER A N 1
ATOM 955 C CA . SER A 1 122 ? -2.138 17.704 27.828 1.00 93.75 122 SER A CA 1
ATOM 956 C C . SER A 1 122 ? -2.661 17.306 29.217 1.00 93.75 122 SER A C 1
ATOM 958 O O . SER A 1 122 ? -3.103 16.175 29.433 1.00 93.75 122 SER A O 1
ATOM 960 N N . GLU A 1 123 ? -2.621 18.241 30.173 1.00 92.00 123 GLU A N 1
ATOM 961 C CA . GLU A 1 123 ? -3.219 18.046 31.505 1.00 92.00 123 GLU A CA 1
ATOM 962 C C . GLU A 1 123 ? -4.746 17.924 31.440 1.00 92.00 123 GLU A C 1
ATOM 964 O O . GLU A 1 123 ? -5.331 17.138 32.188 1.00 92.00 123 GLU A O 1
ATOM 969 N N . ASP A 1 124 ? -5.380 18.638 30.507 1.00 93.69 124 ASP A N 1
ATOM 970 C CA . ASP A 1 124 ? -6.822 18.560 30.270 1.00 93.69 124 ASP A CA 1
ATOM 971 C C . ASP A 1 124 ? -7.229 17.154 29.803 1.00 93.69 124 ASP A C 1
ATOM 973 O O . ASP A 1 124 ? -8.211 16.603 30.303 1.00 93.69 124 ASP A O 1
ATOM 977 N N . ASP A 1 125 ? -6.436 16.522 28.926 1.00 89.38 125 ASP A N 1
ATOM 978 C CA . ASP A 1 125 ? -6.667 15.134 28.498 1.00 89.38 125 ASP A CA 1
ATOM 979 C C . ASP A 1 125 ? -6.555 14.159 29.678 1.00 89.38 125 ASP A C 1
ATOM 981 O O . ASP A 1 125 ? -7.361 13.236 29.813 1.00 89.38 125 ASP A O 1
ATOM 985 N N . ALA A 1 126 ? -5.583 14.384 30.570 1.00 90.25 126 ALA A N 1
ATOM 986 C CA . ALA A 1 126 ? -5.402 13.574 31.771 1.00 90.25 126 ALA A CA 1
ATOM 987 C C . ALA A 1 126 ? -6.559 13.743 32.770 1.00 90.25 126 ALA A C 1
ATOM 989 O O . ALA A 1 126 ? -6.928 12.791 33.464 1.00 90.25 126 ALA A O 1
ATOM 990 N N . ALA A 1 127 ? -7.123 14.949 32.872 1.00 91.50 127 ALA A N 1
ATOM 991 C CA . ALA A 1 127 ? -8.282 15.234 33.711 1.00 91.50 127 ALA A CA 1
ATOM 992 C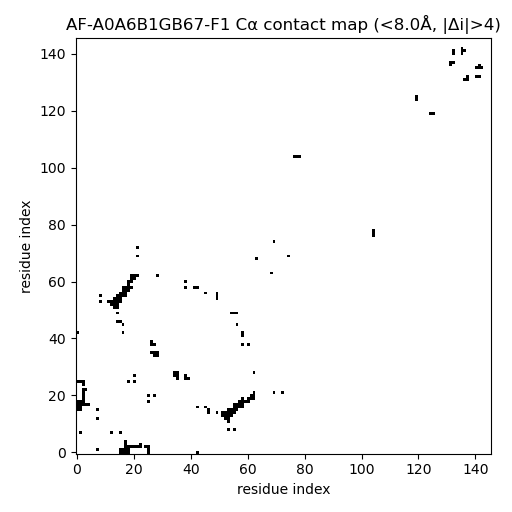 C . ALA A 1 127 ? -9.559 14.607 33.134 1.00 91.50 127 ALA A C 1
ATOM 994 O O . ALA A 1 127 ? -10.294 13.944 33.867 1.00 91.50 127 ALA A O 1
ATOM 995 N N . ALA A 1 128 ? -9.783 14.752 31.826 1.00 88.44 128 ALA A N 1
ATOM 996 C CA . ALA A 1 128 ? -10.926 14.171 31.130 1.00 88.44 128 ALA A CA 1
ATOM 997 C C . ALA A 1 128 ? -10.917 12.638 31.207 1.00 88.44 128 ALA A C 1
ATOM 999 O O . ALA A 1 128 ? -11.927 12.037 31.563 1.00 88.44 128 ALA A O 1
ATOM 1000 N N . ALA A 1 129 ? -9.766 12.004 30.963 1.00 85.69 129 ALA A N 1
ATOM 1001 C CA . ALA A 1 129 ? -9.637 10.551 31.049 1.00 85.69 129 ALA A CA 1
ATOM 1002 C C . ALA A 1 129 ? -9.923 10.017 32.461 1.00 85.69 129 ALA A C 1
ATOM 1004 O O . ALA A 1 129 ? -10.582 8.989 32.605 1.00 85.69 129 ALA A O 1
ATOM 1005 N N . ARG A 1 130 ? -9.479 10.733 33.504 1.00 85.69 130 ARG A N 1
ATOM 1006 C CA . ARG A 1 130 ? -9.765 10.383 34.903 1.00 85.69 130 ARG A CA 1
ATOM 1007 C C . ARG A 1 130 ? -11.247 10.524 35.228 1.00 85.69 130 ARG A C 1
ATOM 1009 O O . ARG A 1 130 ? -11.825 9.592 35.764 1.00 85.69 130 ARG A O 1
ATOM 1016 N N . ALA A 1 131 ? -11.869 11.633 34.825 1.00 88.25 131 ALA A N 1
ATOM 1017 C CA . ALA A 1 131 ? -13.298 11.859 35.029 1.00 88.25 131 ALA A CA 1
ATOM 1018 C C . ALA A 1 131 ? -14.159 10.789 34.334 1.00 88.25 131 ALA A C 1
ATOM 1020 O O . ALA A 1 131 ? -15.081 10.254 34.943 1.00 88.25 131 ALA A O 1
ATOM 1021 N N . SER A 1 132 ? -13.828 10.427 33.090 1.00 85.12 132 SER A N 1
ATOM 1022 C CA . SER A 1 132 ? -14.533 9.368 32.358 1.00 85.12 132 SER A CA 1
ATOM 1023 C C . SER A 1 132 ? -14.290 7.968 32.928 1.00 85.12 132 SER A C 1
ATOM 1025 O O . SER A 1 132 ? -15.154 7.106 32.782 1.00 85.12 132 SER A O 1
ATOM 1027 N N . HIS A 1 133 ? -13.133 7.711 33.548 1.00 82.50 133 HIS A N 1
ATOM 1028 C CA . HIS A 1 133 ? -12.865 6.438 34.220 1.00 82.50 133 HIS A CA 1
ATOM 1029 C C . HIS A 1 133 ? -13.612 6.338 35.555 1.00 82.50 133 HIS A C 1
ATOM 1031 O O . HIS A 1 133 ? -14.326 5.361 35.759 1.00 82.50 133 HIS A O 1
ATOM 1037 N N . ASP A 1 134 ? -13.530 7.372 36.399 1.00 84.25 134 ASP A N 1
ATOM 1038 C CA . ASP A 1 134 ? -14.234 7.453 37.687 1.00 84.25 134 ASP A CA 1
ATOM 1039 C C . ASP A 1 134 ? -15.763 7.392 37.511 1.00 84.25 134 ASP A C 1
ATOM 1041 O O . ASP A 1 134 ? -16.476 6.873 38.368 1.00 84.25 134 ASP A O 1
ATOM 1045 N N . GLY A 1 135 ? -16.273 7.924 36.395 1.00 82.50 135 GLY A N 1
ATOM 1046 C CA . GLY A 1 135 ? -17.685 7.855 36.018 1.00 82.50 135 GLY A CA 1
ATOM 1047 C C . GLY A 1 135 ? -18.104 6.565 35.302 1.00 82.50 135 GLY A C 1
ATOM 1048 O O . GLY A 1 135 ? -19.268 6.456 34.925 1.00 82.50 135 GLY A O 1
ATOM 1049 N N . GLU A 1 136 ? -17.180 5.622 35.067 1.00 80.38 136 GLU A N 1
ATOM 1050 C CA . GLU A 1 136 ? -17.392 4.397 34.270 1.00 80.38 136 GLU A CA 1
ATOM 1051 C C . GLU A 1 136 ? -17.965 4.658 32.858 1.00 80.38 136 GLU A C 1
ATOM 1053 O O . GLU A 1 136 ? -18.582 3.795 32.232 1.00 80.38 136 GLU A O 1
ATOM 1058 N N . GLU A 1 137 ? -17.743 5.856 32.314 1.00 80.81 137 GLU A N 1
ATOM 1059 C CA . GLU A 1 137 ? -18.305 6.299 31.032 1.00 80.81 137 GLU A CA 1
ATOM 1060 C C . GLU A 1 137 ? -17.515 5.752 29.829 1.00 80.81 137 GLU A C 1
ATOM 1062 O O . GLU A 1 137 ? -17.982 5.776 28.686 1.00 80.81 137 GLU A O 1
ATOM 1067 N N . CYS A 1 138 ? -16.304 5.235 30.065 1.00 71.38 138 CYS A N 1
ATOM 1068 C CA . CYS A 1 138 ? -15.472 4.639 29.028 1.00 71.38 138 CYS A CA 1
ATOM 1069 C C . CYS A 1 138 ? -15.930 3.210 28.691 1.00 71.38 138 CYS A C 1
ATOM 1071 O O . CYS A 1 138 ? -15.613 2.257 29.402 1.00 71.38 138 CYS A O 1
ATOM 1073 N N . LEU A 1 139 ? -16.573 3.040 27.529 1.00 68.44 139 LEU A N 1
ATOM 1074 C CA . LEU A 1 139 ? -17.030 1.741 27.000 1.00 68.44 139 LEU A CA 1
ATOM 1075 C C . LEU A 1 139 ? -15.921 0.678 26.853 1.00 68.44 139 LEU A C 1
ATOM 1077 O O . LEU A 1 139 ? -16.229 -0.501 26.699 1.00 68.44 139 LEU A O 1
ATOM 1081 N N . VAL A 1 140 ? -14.648 1.090 26.853 1.00 67.38 140 VAL A N 1
ATOM 1082 C CA . VAL A 1 140 ? -13.482 0.200 26.722 1.00 67.38 140 VAL A CA 1
ATOM 1083 C C . VAL A 1 140 ? -12.886 -0.175 28.083 1.00 67.38 140 VAL A C 1
ATOM 1085 O O . VAL A 1 140 ? -12.350 -1.270 28.221 1.00 67.38 140 VAL A O 1
ATOM 1088 N N . CYS A 1 141 ? -12.987 0.709 29.082 1.00 63.38 141 CYS A N 1
ATOM 1089 C CA . CYS A 1 141 ? -12.355 0.534 30.396 1.00 63.38 141 CYS A CA 1
ATOM 1090 C C . CYS A 1 141 ? -13.343 0.171 31.515 1.00 63.38 141 CYS A C 1
ATOM 1092 O O . CYS A 1 141 ? -12.908 -0.016 32.648 1.00 63.38 141 CYS A O 1
ATOM 1094 N N . ALA A 1 142 ? -14.647 0.083 31.230 1.00 58.56 142 ALA A N 1
ATOM 1095 C CA . ALA A 1 142 ? -15.645 -0.350 32.204 1.00 58.56 142 ALA A CA 1
ATOM 1096 C C . ALA A 1 142 ? -15.271 -1.733 32.779 1.00 58.56 142 ALA A C 1
ATOM 1098 O O . ALA A 1 142 ? -15.262 -2.732 32.056 1.00 58.56 142 ALA A O 1
ATOM 1099 N N . GLY A 1 143 ? -14.945 -1.779 34.074 1.00 55.97 143 GLY A N 1
ATOM 1100 C CA . GLY A 1 143 ? -14.584 -3.005 34.794 1.00 55.97 143 GLY A CA 1
ATOM 1101 C C . GLY A 1 143 ? -13.115 -3.445 34.707 1.00 55.97 143 GLY A C 1
ATOM 1102 O O . GLY A 1 143 ? -12.833 -4.603 35.019 1.00 55.97 143 GLY A O 1
ATOM 1103 N N . ILE A 1 144 ? -12.185 -2.578 34.283 1.00 60.72 144 ILE A N 1
ATOM 1104 C CA . ILE A 1 144 ? -10.739 -2.819 34.436 1.00 60.72 144 ILE A CA 1
ATOM 1105 C C . ILE A 1 144 ? -10.212 -1.958 35.585 1.00 60.72 144 ILE A C 1
ATOM 1107 O O . ILE A 1 144 ? -9.9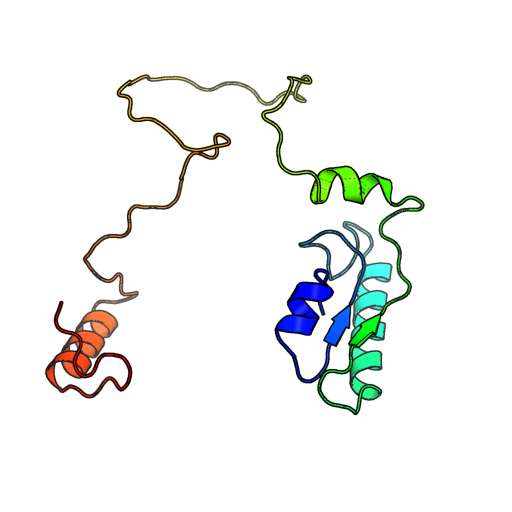88 -0.762 35.408 1.00 60.72 144 ILE A O 1
ATOM 1111 N N . ASP A 1 145 ? -9.991 -2.592 36.735 1.00 57.31 145 ASP A N 1
ATOM 1112 C CA . ASP A 1 145 ? -9.273 -1.998 37.863 1.00 57.31 145 ASP A CA 1
ATOM 1113 C C . ASP A 1 145 ? -7.760 -2.187 37.643 1.00 57.31 145 ASP A C 1
ATOM 1115 O O . ASP A 1 145 ? -7.307 -3.312 37.396 1.00 57.31 145 ASP A O 1
ATOM 1119 N N . TYR A 1 146 ? -6.982 -1.102 37.711 1.00 59.34 146 TYR A N 1
ATOM 1120 C CA . TYR A 1 146 ? -5.510 -1.131 37.715 1.00 59.34 146 TYR A CA 1
ATOM 1121 C C . TYR A 1 146 ? -4.950 -1.013 39.133 1.00 59.34 146 TYR A C 1
ATOM 1123 O O . TYR A 1 146 ? -5.473 -0.183 39.910 1.00 59.34 146 TYR A O 1
#

Foldseek 3Di:
DDCPVVVVLVVQAQEEEYEVEAPPQQQHDPPPVVVSVVSVVVRVVVVVVDDGRSYYHYDPDDNDPDPVVVCVRVDDPDPDDDDDDDDDDDDDDDDDDDDDDDDPDDDPCPDDPPDPDDDDPDPVRVVVVVVCVVVCVDPVCNPDDD

Sequence (146 aa):
MSSARDITRAAWPPRSVYLDYPLGHTSGRPHEPELNQQILRDTLAAFENLRVPGSMAHLPYRWSDSDRWKDRVFAPSTKAEELPECAVPTGDGSAKASAEPSGNGGYEDDRVERHPTPQYQSEDDAAAARASHDGEECLVCAGIDY

Solvent-accessible surface area (backbone atoms only — not comparable to full-atom values): 9872 Å² total; per-residue (Å²): 115,38,44,50,64,68,65,50,55,72,68,55,44,58,64,46,35,35,36,74,32,62,85,94,32,69,65,44,61,88,96,37,66,70,60,21,51,47,54,51,52,53,50,56,54,45,61,77,67,61,82,52,76,56,38,68,50,74,58,92,67,67,80,52,101,59,69,70,65,50,58,73,75,69,49,76,88,64,82,77,80,89,71,92,74,89,82,80,87,88,84,83,90,84,89,86,90,85,89,84,89,91,77,86,68,94,67,78,77,80,66,75,78,86,64,92,66,83,87,60,98,44,71,65,54,49,49,50,54,47,53,34,54,79,64,54,66,35,90,85,54,60,90,66,87,129

Mean predicted aligned error: 15.69 Å